Protein AF-A0A955I3P7-F1 (afdb_monomer_lite)

Secondary structure (DSSP, 8-state):
---HHHHS--THHHHHHHHHHHHHTT---TT----------S-HHHHHHHHHHHHHHT---------

Radius of gyration: 15.08 Å; chains: 1; bounding box: 33×22×38 Å

Foldseek 3Di:
DDDVCVLQNDCPVVVVVVVVVCVVVVNDCVVPDDDDDDGDDDDPVSVVVSVVVCCVPPDDDPDDDDD

Sequence (67 aa):
MARITEILGNPDGFLRAIFSHLASDQIDVSNSELDHICYRVETDTRYEELKTILETSYAVLLSEAII

pLDDT: mean 93.89, std 5.58, range [64.94, 98.31]

Structure (mmCIF, N/CA/C/O backbone):
data_AF-A0A955I3P7-F1
#
_entry.id   AF-A0A955I3P7-F1
#
loop_
_atom_site.group_PDB
_atom_site.id
_atom_site.type_symbol
_atom_site.label_atom_id
_atom_site.label_alt_id
_atom_site.label_comp_id
_atom_site.label_asym_id
_atom_site.label_entity_id
_atom_site.label_seq_id
_atom_site.pdbx_PDB_ins_code
_atom_site.Cartn_x
_atom_site.Cartn_y
_atom_site.Cartn_z
_atom_site.occupancy
_atom_site.B_iso_or_equiv
_atom_site.auth_seq_id
_atom_site.auth_comp_id
_atom_site.auth_asym_id
_atom_site.auth_atom_id
_atom_site.pdbx_PDB_model_num
ATOM 1 N N . MET A 1 1 ? 2.147 8.949 19.907 1.00 64.94 1 MET A N 1
ATOM 2 C CA . MET A 1 1 ? 1.455 8.167 18.862 1.00 64.94 1 MET A CA 1
ATOM 3 C C . MET A 1 1 ? 2.479 7.290 18.169 1.00 64.94 1 MET A C 1
ATOM 5 O O . MET A 1 1 ? 3.607 7.748 18.015 1.00 64.94 1 MET A O 1
ATOM 9 N N . ALA A 1 2 ? 2.118 6.056 17.810 1.00 73.94 2 ALA A N 1
ATOM 10 C CA . ALA A 1 2 ? 2.984 5.190 17.007 1.00 73.94 2 ALA A CA 1
ATOM 11 C C . ALA A 1 2 ? 3.218 5.817 15.622 1.00 73.94 2 ALA A C 1
ATOM 13 O O . ALA A 1 2 ? 2.411 6.631 15.162 1.00 73.94 2 ALA A O 1
ATOM 14 N N . ARG A 1 3 ? 4.312 5.475 14.945 1.00 87.75 3 ARG A N 1
ATOM 15 C CA . ARG A 1 3 ? 4.504 5.895 13.546 1.00 87.75 3 ARG A CA 1
ATOM 16 C C . ARG A 1 3 ? 3.593 5.077 12.635 1.00 87.75 3 ARG A C 1
ATOM 18 O O . ARG A 1 3 ? 3.347 3.908 12.903 1.00 87.75 3 ARG A O 1
ATOM 25 N N . ILE A 1 4 ? 3.137 5.654 11.521 1.00 90.75 4 ILE A N 1
ATOM 26 C CA . ILE A 1 4 ? 2.286 4.925 10.561 1.00 90.75 4 ILE A CA 1
ATOM 27 C C . ILE A 1 4 ? 2.966 3.645 10.044 1.00 90.75 4 ILE A C 1
ATOM 29 O O . ILE A 1 4 ? 2.309 2.628 9.850 1.00 90.75 4 ILE A O 1
ATOM 33 N N . THR A 1 5 ? 4.298 3.651 9.937 1.00 92.50 5 THR A N 1
ATOM 34 C CA . THR A 1 5 ? 5.112 2.486 9.560 1.00 92.50 5 THR A CA 1
ATOM 35 C C . THR A 1 5 ? 5.157 1.387 10.621 1.00 92.50 5 THR A C 1
ATOM 37 O O . THR A 1 5 ? 5.454 0.245 10.289 1.00 92.50 5 THR A O 1
ATOM 40 N N . GLU A 1 6 ? 4.850 1.693 11.883 1.00 91.62 6 GLU A N 1
ATOM 41 C CA . GLU A 1 6 ? 4.705 0.699 12.958 1.00 91.62 6 GLU A CA 1
ATOM 42 C C . GLU A 1 6 ? 3.311 0.041 12.920 1.00 91.62 6 GLU A C 1
ATOM 44 O O . GLU A 1 6 ? 3.134 -1.050 13.453 1.00 91.62 6 GLU A O 1
ATOM 49 N N . ILE A 1 7 ? 2.333 0.678 12.261 1.00 93.00 7 ILE A N 1
ATOM 50 C CA . ILE A 1 7 ? 0.945 0.202 12.141 1.00 93.00 7 ILE A CA 1
ATOM 51 C C . ILE A 1 7 ? 0.729 -0.568 10.832 1.00 93.00 7 ILE A C 1
ATOM 53 O O . ILE A 1 7 ? 0.198 -1.678 10.851 1.00 93.00 7 ILE A O 1
ATOM 57 N N . LEU A 1 8 ? 1.133 0.023 9.703 1.00 93.19 8 LEU A N 1
ATOM 58 C CA . LEU A 1 8 ? 0.945 -0.530 8.356 1.00 93.19 8 LEU A CA 1
ATOM 59 C C . LEU A 1 8 ? 2.161 -1.324 7.854 1.00 93.19 8 LEU A C 1
ATOM 61 O O . LEU A 1 8 ? 2.057 -2.068 6.882 1.00 93.19 8 LEU A O 1
ATOM 65 N N . GLY A 1 9 ? 3.310 -1.178 8.516 1.00 93.31 9 GLY A N 1
ATOM 66 C CA . GLY A 1 9 ? 4.598 -1.661 8.022 1.00 93.31 9 GLY A CA 1
ATOM 67 C C . GLY A 1 9 ? 5.329 -0.615 7.175 1.00 93.31 9 GLY A C 1
ATOM 68 O O . GLY A 1 9 ? 4.749 0.362 6.703 1.00 93.31 9 GLY A O 1
ATOM 69 N N . ASN A 1 10 ? 6.640 -0.802 7.001 1.00 94.75 10 ASN A N 1
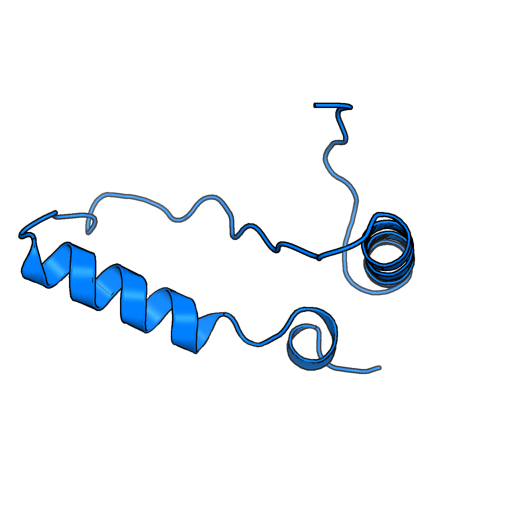ATOM 70 C CA . ASN A 1 10 ? 7.450 0.053 6.135 1.00 94.75 10 ASN A CA 1
ATOM 71 C C . ASN A 1 10 ? 7.400 -0.465 4.675 1.00 94.75 10 ASN A C 1
ATOM 73 O O . ASN A 1 10 ? 7.865 -1.585 4.433 1.00 94.75 10 ASN A O 1
ATOM 77 N N . PRO A 1 11 ? 6.906 0.326 3.699 1.00 95.75 11 PRO A N 1
ATOM 78 C CA . PRO A 1 11 ? 6.816 -0.094 2.300 1.00 95.75 11 PRO A CA 1
ATOM 79 C C . PRO A 1 11 ? 8.166 -0.126 1.564 1.00 95.75 11 PRO A C 1
ATOM 81 O O . PRO A 1 11 ? 8.242 -0.677 0.469 1.00 95.75 11 PRO A O 1
ATOM 84 N N . ASP A 1 12 ? 9.246 0.415 2.133 1.00 95.56 12 ASP A N 1
ATOM 85 C CA . ASP A 1 12 ? 10.540 0.569 1.458 1.00 95.56 12 ASP A CA 1
ATOM 86 C C . ASP A 1 12 ? 11.096 -0.745 0.894 1.00 95.56 12 ASP A C 1
ATOM 88 O O . ASP A 1 12 ? 11.686 -0.768 -0.185 1.00 95.56 12 ASP A O 1
ATOM 92 N N . GLY A 1 13 ? 10.944 -1.848 1.635 1.00 96.25 13 GLY A N 1
ATOM 93 C CA . GLY A 1 13 ? 11.405 -3.165 1.190 1.00 96.25 13 GLY A CA 1
ATOM 94 C C . GLY A 1 13 ? 10.656 -3.644 -0.053 1.00 96.25 13 GLY A C 1
ATOM 95 O O . GLY A 1 13 ? 11.275 -4.106 -1.009 1.00 96.25 13 GLY A O 1
ATOM 96 N N . PHE A 1 14 ? 9.336 -3.462 -0.054 1.00 95.88 14 PHE A N 1
ATOM 97 C CA . PHE A 1 14 ? 8.461 -3.786 -1.176 1.00 95.88 14 PHE A CA 1
ATOM 98 C C . PHE A 1 14 ? 8.759 -2.908 -2.397 1.00 95.88 14 PHE A C 1
ATOM 100 O O . PHE A 1 14 ? 8.964 -3.434 -3.489 1.00 95.88 14 PHE A O 1
ATOM 107 N N . LEU A 1 15 ? 8.876 -1.590 -2.206 1.00 96.31 15 LEU A N 1
ATOM 108 C CA . LEU A 1 15 ? 9.187 -0.648 -3.283 1.00 96.31 15 LEU A CA 1
ATOM 109 C C . LEU A 1 15 ? 10.551 -0.942 -3.912 1.00 96.31 15 LEU A C 1
ATOM 111 O O . LEU A 1 15 ? 10.655 -1.026 -5.134 1.00 96.31 15 LEU A O 1
ATOM 115 N N . ARG A 1 16 ? 11.592 -1.175 -3.097 1.00 97.31 16 ARG A N 1
ATOM 116 C CA . ARG A 1 16 ? 12.918 -1.560 -3.608 1.00 97.31 16 ARG A CA 1
ATOM 117 C C . ARG A 1 16 ? 12.858 -2.833 -4.450 1.00 97.31 16 ARG A C 1
ATOM 119 O O . ARG A 1 16 ? 13.467 -2.870 -5.515 1.00 97.31 16 ARG A O 1
ATOM 126 N N . ALA A 1 17 ? 12.131 -3.852 -3.992 1.00 97.75 17 ALA A N 1
ATOM 127 C CA . ALA A 1 17 ? 11.985 -5.102 -4.731 1.00 97.75 17 ALA A CA 1
ATOM 128 C C . ALA A 1 17 ? 11.250 -4.895 -6.066 1.00 97.75 17 ALA A C 1
ATOM 130 O O . ALA A 1 17 ? 11.723 -5.369 -7.095 1.00 97.75 17 ALA A O 1
ATOM 131 N N . ILE A 1 18 ? 10.141 -4.147 -6.072 1.00 96.56 18 ILE A N 1
ATOM 132 C CA . ILE A 1 18 ? 9.390 -3.850 -7.299 1.00 96.56 18 ILE A CA 1
ATOM 133 C C . ILE A 1 18 ? 10.243 -3.084 -8.302 1.00 96.56 18 ILE A C 1
ATOM 135 O O . ILE A 1 18 ? 10.372 -3.532 -9.437 1.00 96.56 18 ILE A O 1
ATOM 139 N N . PHE A 1 19 ? 10.863 -1.971 -7.906 1.00 96.31 19 PHE A N 1
ATOM 140 C CA . PHE A 1 19 ? 11.662 -1.177 -8.842 1.00 96.31 19 PHE A CA 1
ATOM 141 C C . PHE A 1 19 ? 12.882 -1.947 -9.357 1.00 96.31 19 PHE A C 1
ATOM 143 O O . PHE A 1 19 ? 13.239 -1.807 -10.523 1.00 96.31 19 PHE A O 1
ATOM 150 N N . SER A 1 20 ? 13.480 -2.809 -8.527 1.00 97.38 20 SER A N 1
ATOM 151 C CA . SER A 1 20 ? 14.551 -3.709 -8.964 1.00 97.38 20 SER A CA 1
ATOM 152 C C . SER A 1 20 ? 14.075 -4.694 -10.036 1.00 97.38 20 SER A C 1
ATOM 154 O O . SER A 1 20 ? 14.787 -4.907 -11.015 1.00 97.38 20 SER A O 1
ATOM 156 N N . HIS A 1 21 ? 12.895 -5.298 -9.873 1.00 98.12 21 HIS A N 1
ATOM 157 C CA . HIS A 1 21 ? 12.345 -6.215 -10.876 1.00 98.12 21 HIS A CA 1
ATOM 158 C C . HIS A 1 21 ? 11.938 -5.485 -12.158 1.00 98.12 21 HIS A C 1
ATOM 160 O O . HIS A 1 21 ? 12.330 -5.915 -13.234 1.00 98.12 21 HIS A O 1
ATOM 166 N N . LEU A 1 22 ? 11.262 -4.336 -12.055 1.00 97.44 22 LEU A N 1
ATOM 167 C CA . LEU A 1 22 ? 10.907 -3.519 -13.222 1.00 97.44 22 LEU A CA 1
ATOM 168 C C . LEU A 1 22 ? 12.148 -3.123 -14.034 1.00 97.44 22 LEU A C 1
ATOM 170 O O . LEU A 1 22 ? 12.145 -3.235 -15.257 1.00 97.44 22 LEU A O 1
ATOM 174 N N . ALA A 1 23 ? 13.232 -2.727 -13.358 1.00 96.94 23 ALA A N 1
ATOM 175 C CA . ALA A 1 23 ? 14.496 -2.410 -14.016 1.00 96.94 23 ALA A CA 1
ATOM 176 C C . ALA A 1 23 ? 15.130 -3.639 -14.693 1.00 96.94 23 ALA A C 1
ATOM 178 O O . ALA A 1 23 ? 15.608 -3.535 -15.822 1.00 96.94 23 ALA A O 1
ATOM 179 N N . SER A 1 24 ? 15.115 -4.800 -14.027 1.00 98.06 24 SER A N 1
ATOM 180 C CA . SER A 1 24 ? 15.590 -6.073 -14.596 1.00 98.06 24 SER A CA 1
ATOM 181 C C . SER A 1 24 ? 14.803 -6.472 -15.848 1.00 98.06 24 SER A C 1
ATOM 183 O O . SER A 1 24 ? 15.387 -6.963 -16.814 1.00 98.06 24 SER A O 1
ATOM 185 N N . ASP A 1 25 ? 13.500 -6.207 -15.850 1.00 98.31 25 ASP A N 1
ATOM 186 C CA . ASP A 1 25 ? 12.588 -6.503 -16.955 1.00 98.31 25 ASP A CA 1
ATOM 187 C C . ASP A 1 25 ? 12.588 -5.407 -18.038 1.00 98.31 25 ASP A C 1
ATOM 189 O O . ASP A 1 25 ? 11.832 -5.490 -19.005 1.00 98.31 25 ASP A O 1
ATOM 193 N N . GLN A 1 26 ? 13.451 -4.389 -17.907 1.00 98.00 26 GLN A N 1
ATOM 194 C CA . GLN A 1 26 ? 13.568 -3.245 -18.824 1.00 98.00 26 GLN A CA 1
ATOM 195 C C . GLN A 1 26 ? 12.259 -2.452 -18.988 1.00 98.00 26 GLN A C 1
ATOM 197 O O . GLN A 1 26 ? 11.997 -1.862 -20.037 1.00 98.00 26 GLN A O 1
ATOM 202 N N . ILE A 1 27 ? 11.438 -2.415 -17.939 1.00 97.94 27 ILE A N 1
ATOM 203 C CA . ILE A 1 27 ? 10.208 -1.629 -17.887 1.00 97.94 27 ILE A CA 1
ATOM 204 C C . ILE A 1 27 ? 10.551 -0.232 -17.354 1.00 97.94 27 ILE A C 1
ATOM 206 O O . ILE A 1 27 ? 10.849 -0.060 -16.171 1.00 97.94 27 ILE A O 1
ATOM 210 N N . ASP A 1 28 ? 10.508 0.776 -18.229 1.00 96.06 28 ASP A N 1
ATOM 211 C CA . ASP A 1 28 ? 10.748 2.175 -17.859 1.00 96.06 28 ASP A CA 1
ATOM 212 C C . ASP A 1 28 ? 9.490 2.819 -17.261 1.00 96.06 28 ASP A C 1
ATOM 214 O O . ASP A 1 28 ? 8.476 3.002 -17.935 1.00 96.06 28 ASP A O 1
ATOM 218 N N . VAL A 1 29 ? 9.581 3.192 -15.984 1.00 95.62 29 VAL A N 1
ATOM 219 C CA . VAL A 1 29 ? 8.530 3.899 -15.237 1.00 95.62 29 VAL A CA 1
ATOM 220 C C . VAL A 1 29 ? 8.944 5.319 -14.842 1.00 95.62 29 VAL A C 1
ATOM 222 O O . VAL A 1 29 ? 8.257 5.955 -14.052 1.00 95.62 29 VAL A O 1
ATOM 225 N N . SER A 1 30 ? 10.045 5.849 -15.386 1.00 94.94 30 SER A N 1
ATOM 226 C CA . SER A 1 30 ? 10.578 7.176 -15.025 1.00 94.94 30 SER A CA 1
ATOM 227 C C . SER A 1 30 ? 9.619 8.335 -15.318 1.00 94.94 30 SER A C 1
ATOM 229 O O . SER A 1 30 ? 9.666 9.358 -14.640 1.00 94.94 30 SER A O 1
ATOM 231 N N . ASN A 1 31 ? 8.726 8.155 -16.294 1.00 96.50 31 ASN A N 1
ATOM 232 C CA . ASN A 1 31 ? 7.680 9.115 -16.656 1.00 96.50 31 ASN A CA 1
ATOM 233 C C . ASN A 1 31 ? 6.312 8.793 -16.023 1.00 96.50 31 ASN A C 1
ATOM 235 O O . ASN A 1 31 ? 5.310 9.393 -16.403 1.00 96.50 31 ASN A O 1
ATOM 239 N N . SER A 1 32 ? 6.249 7.821 -15.107 1.00 95.19 32 SER A N 1
ATOM 240 C CA . SER A 1 32 ? 5.030 7.470 -14.371 1.00 95.19 32 SER A CA 1
ATOM 241 C C . SER A 1 32 ? 5.019 8.126 -12.992 1.00 95.19 32 SER A C 1
ATOM 243 O O . SER A 1 32 ? 6.064 8.304 -12.368 1.00 95.19 32 SER A O 1
ATOM 245 N N . GLU A 1 33 ? 3.826 8.444 -12.496 1.00 95.12 33 GLU A N 1
ATOM 246 C CA . GLU A 1 33 ? 3.617 8.933 -11.133 1.00 95.12 33 GLU A CA 1
ATOM 247 C C . GLU A 1 33 ? 3.089 7.805 -10.240 1.00 95.12 33 GLU A C 1
ATOM 249 O O . GLU A 1 33 ? 2.289 6.970 -10.670 1.00 95.12 33 GLU A O 1
ATOM 254 N N . LEU A 1 34 ? 3.548 7.773 -8.988 1.00 92.94 34 LEU A N 1
ATOM 255 C CA . LEU A 1 34 ? 3.014 6.856 -7.991 1.00 92.94 34 LEU A CA 1
ATOM 256 C C . LEU A 1 34 ? 1.701 7.422 -7.443 1.00 92.94 34 LEU A C 1
ATOM 258 O O . LEU A 1 34 ? 1.722 8.3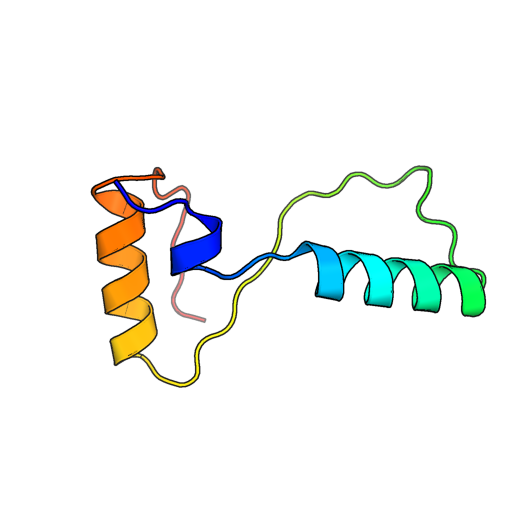81 -6.680 1.00 92.94 34 LEU A O 1
ATOM 262 N N . ASP A 1 35 ? 0.588 6.787 -7.795 1.00 95.44 35 ASP A N 1
ATOM 263 C CA . ASP A 1 35 ? -0.744 7.177 -7.324 1.00 95.44 35 ASP A CA 1
ATOM 264 C C . ASP A 1 35 ? -0.977 6.772 -5.854 1.00 95.44 35 ASP A C 1
ATOM 266 O O . ASP A 1 35 ? -1.156 7.617 -4.978 1.00 95.44 35 ASP A O 1
ATOM 270 N N . HIS A 1 36 ? -0.909 5.471 -5.539 1.00 93.75 36 HIS A N 1
ATOM 271 C CA . HIS A 1 36 ? -1.120 4.972 -4.175 1.00 93.75 36 HIS A CA 1
ATOM 272 C C . HIS A 1 36 ? -0.401 3.639 -3.894 1.00 93.75 36 HIS A C 1
ATOM 274 O O . HIS A 1 36 ? 0.059 2.946 -4.800 1.00 93.75 36 HIS A O 1
ATOM 280 N N . ILE A 1 37 ? -0.309 3.271 -2.608 1.00 93.69 37 ILE A N 1
ATOM 281 C CA . ILE A 1 37 ? 0.233 1.987 -2.132 1.00 93.69 37 ILE A CA 1
ATOM 282 C C . ILE A 1 37 ? -0.888 1.197 -1.454 1.00 93.69 37 ILE A C 1
ATOM 284 O O . ILE A 1 37 ? -1.489 1.669 -0.489 1.00 93.69 37 ILE A O 1
ATOM 288 N N . CYS A 1 38 ? -1.136 -0.026 -1.924 1.00 93.69 38 CYS A N 1
ATOM 289 C CA . CYS A 1 38 ? -2.139 -0.913 -1.339 1.00 93.69 38 CYS A CA 1
ATOM 290 C C . CYS A 1 38 ? -1.539 -1.814 -0.259 1.00 93.69 38 CYS A C 1
ATOM 292 O O . CYS A 1 38 ? -0.584 -2.549 -0.512 1.00 93.69 38 CYS A O 1
ATOM 294 N N . TYR A 1 39 ? -2.173 -1.837 0.910 1.00 94.75 39 TYR A N 1
ATOM 295 C CA . TYR A 1 39 ? -1.872 -2.793 1.973 1.00 94.75 39 TYR A CA 1
ATOM 296 C C . TYR A 1 39 ? -2.857 -3.963 1.923 1.00 94.75 39 TYR A C 1
ATOM 298 O O . TYR A 1 39 ? -4.009 -3.815 1.513 1.00 94.75 39 TYR A O 1
ATOM 306 N N . ARG A 1 40 ? -2.394 -5.145 2.330 1.00 94.50 40 ARG A N 1
ATOM 307 C CA . ARG A 1 40 ? -3.210 -6.358 2.439 1.00 94.50 40 ARG A CA 1
ATOM 308 C C . ARG A 1 40 ? -3.176 -6.851 3.877 1.00 94.50 40 ARG A C 1
ATOM 310 O O . ARG A 1 40 ? -2.149 -6.753 4.543 1.00 94.50 40 ARG A O 1
ATOM 317 N N . VAL A 1 41 ? -4.293 -7.406 4.324 1.00 95.75 41 VAL A N 1
ATOM 318 C CA . VAL A 1 41 ? -4.424 -8.083 5.614 1.00 95.75 41 VAL A CA 1
ATOM 319 C C . VAL A 1 41 ? -5.115 -9.418 5.401 1.00 95.75 41 VAL A C 1
ATOM 321 O O . VAL A 1 41 ? -5.825 -9.600 4.417 1.00 95.75 41 VAL A O 1
ATOM 324 N N . GLU A 1 42 ? -4.872 -10.355 6.307 1.00 96.88 42 GLU A N 1
ATOM 325 C CA . GLU A 1 42 ? -5.367 -11.728 6.184 1.00 96.88 42 GLU A CA 1
ATOM 326 C C . GLU A 1 42 ? -6.858 -11.865 6.521 1.00 96.88 42 GLU A C 1
ATOM 328 O O . GLU A 1 42 ? -7.529 -12.749 6.000 1.00 96.88 42 GLU A O 1
ATOM 333 N N . THR A 1 43 ? -7.382 -10.995 7.387 1.00 97.06 43 THR A N 1
ATOM 334 C CA . THR A 1 43 ? -8.723 -11.147 7.969 1.00 97.06 43 THR A CA 1
ATOM 335 C C . THR A 1 43 ? -9.495 -9.836 7.971 1.00 97.06 43 THR A C 1
ATOM 337 O O . THR A 1 43 ? -8.903 -8.787 8.247 1.00 97.06 43 THR A O 1
ATOM 340 N N . ASP A 1 44 ? -10.816 -9.922 7.833 1.00 96.12 44 ASP A N 1
ATOM 341 C CA . ASP A 1 44 ? -11.737 -8.782 7.937 1.00 96.12 44 ASP A CA 1
ATOM 342 C C . ASP A 1 44 ? -11.624 -8.068 9.291 1.00 96.12 44 ASP A C 1
ATOM 344 O O . ASP A 1 44 ? -11.602 -6.844 9.356 1.00 96.12 44 ASP A O 1
ATOM 348 N N . THR A 1 45 ? -11.449 -8.815 10.387 1.00 97.88 45 THR A N 1
ATOM 349 C CA . THR A 1 45 ? -11.245 -8.221 11.720 1.00 97.88 45 THR A CA 1
ATOM 350 C C . THR A 1 45 ? -10.042 -7.282 11.734 1.00 97.88 45 THR A C 1
ATOM 352 O O . THR A 1 45 ? -10.143 -6.145 12.189 1.00 97.88 45 THR A O 1
ATOM 355 N N . ARG A 1 46 ? -8.909 -7.721 11.174 1.00 96.69 46 ARG A N 1
ATOM 356 C CA . ARG A 1 46 ? -7.704 -6.891 11.082 1.00 96.69 46 ARG A CA 1
ATOM 357 C C . ARG A 1 46 ? -7.898 -5.673 10.176 1.00 96.69 46 ARG A C 1
ATOM 359 O O . ARG A 1 46 ? -7.298 -4.630 10.435 1.00 96.69 46 ARG A O 1
ATOM 366 N N . TYR A 1 47 ? -8.701 -5.802 9.123 1.00 95.44 47 TYR A N 1
ATOM 367 C CA . TYR A 1 47 ? -9.049 -4.683 8.250 1.00 95.44 47 TYR A CA 1
ATOM 368 C C . TYR A 1 47 ? -9.800 -3.595 9.030 1.00 95.44 47 TYR A C 1
ATOM 370 O O . TYR A 1 47 ? -9.346 -2.450 9.062 1.00 95.44 47 TYR A O 1
ATOM 378 N N . GLU A 1 48 ? -10.870 -3.967 9.735 1.00 96.38 48 GLU A N 1
ATOM 379 C CA . GLU A 1 48 ? -11.690 -3.032 10.517 1.00 96.38 48 GLU A CA 1
ATOM 380 C C . GL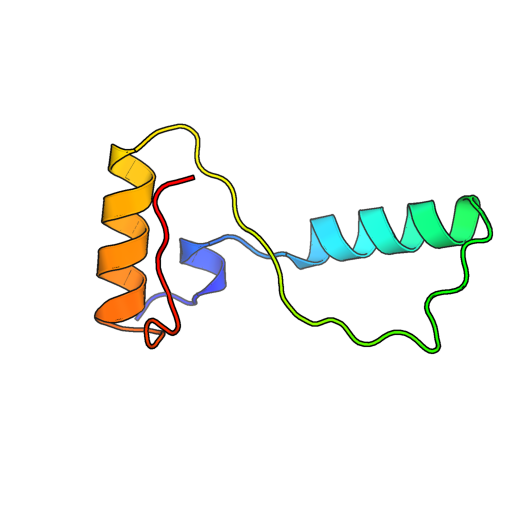U A 1 48 ? -10.903 -2.364 11.658 1.00 96.38 48 GLU A C 1
ATOM 382 O O . GLU A 1 48 ? -11.038 -1.160 11.907 1.00 96.38 48 GLU A O 1
ATOM 387 N N . GLU A 1 49 ? -10.015 -3.113 12.323 1.00 96.31 49 GLU A N 1
ATOM 388 C CA . GLU A 1 49 ? -9.089 -2.558 13.318 1.00 96.31 49 GLU A CA 1
ATOM 389 C C . GLU A 1 49 ? -8.202 -1.457 12.724 1.00 96.31 49 GLU A C 1
ATOM 391 O O . GLU A 1 49 ? -8.089 -0.365 13.287 1.00 96.31 49 GLU A O 1
ATOM 396 N N . LEU A 1 50 ? -7.552 -1.736 11.589 1.00 95.69 50 LEU A N 1
ATOM 397 C CA . LEU A 1 50 ? -6.653 -0.781 10.945 1.00 95.69 50 LEU A CA 1
ATOM 398 C C . LEU A 1 50 ? -7.403 0.440 10.427 1.00 95.69 50 LEU A C 1
ATOM 400 O O . LEU A 1 50 ? -6.922 1.556 10.612 1.00 95.69 50 LEU A O 1
ATOM 404 N N . LYS A 1 51 ? -8.580 0.243 9.831 1.00 95.19 51 LYS A N 1
ATOM 405 C CA . LYS A 1 51 ? -9.448 1.328 9.371 1.00 95.19 51 LYS A CA 1
ATOM 406 C C . LYS A 1 51 ? -9.782 2.282 10.519 1.00 95.19 51 LYS A C 1
ATOM 408 O O . LYS A 1 51 ? -9.520 3.478 10.412 1.00 95.19 51 LYS A O 1
ATOM 413 N N . THR A 1 52 ? -10.216 1.742 11.660 1.00 95.38 52 THR A N 1
ATOM 414 C CA . THR A 1 52 ? -10.529 2.533 12.863 1.00 95.38 52 THR A CA 1
ATOM 415 C C . THR A 1 52 ? -9.313 3.322 13.366 1.00 95.38 52 THR A C 1
ATOM 417 O O . THR A 1 52 ? -9.421 4.507 13.695 1.00 95.38 52 THR A O 1
ATOM 420 N N . ILE A 1 53 ? -8.133 2.690 13.410 1.00 95.19 53 ILE A N 1
ATOM 421 C CA . ILE A 1 53 ? -6.883 3.345 13.832 1.00 95.19 53 ILE A CA 1
ATOM 422 C C . ILE A 1 53 ? -6.512 4.485 12.874 1.00 95.19 53 ILE A C 1
ATOM 424 O O . ILE A 1 53 ? -6.136 5.568 13.326 1.00 95.19 53 ILE A O 1
ATOM 428 N N . LEU A 1 54 ? -6.610 4.258 11.562 1.00 94.69 54 LEU A N 1
ATOM 429 C CA . LEU A 1 54 ? -6.264 5.250 10.547 1.00 94.69 54 LEU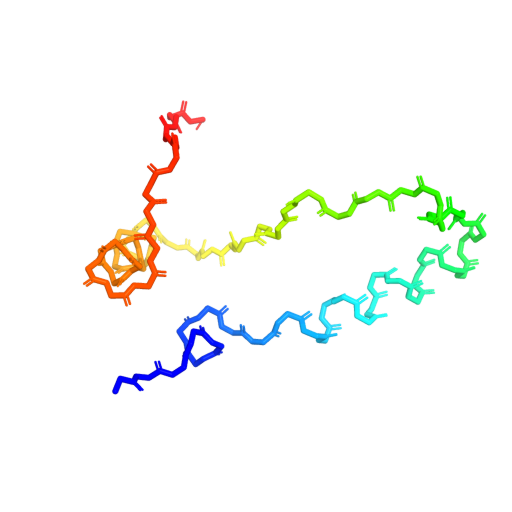 A CA 1
ATOM 430 C C . LEU A 1 54 ? -7.197 6.461 10.600 1.00 94.69 54 LEU A C 1
ATOM 432 O O . LEU A 1 54 ? -6.701 7.585 10.676 1.00 94.69 54 LEU A O 1
ATOM 436 N N . GLU A 1 55 ? -8.511 6.246 10.635 1.00 94.44 55 GLU A N 1
ATOM 437 C CA . GLU A 1 55 ? -9.515 7.320 10.680 1.00 94.44 55 GLU A CA 1
ATOM 438 C C . GLU A 1 55 ? -9.401 8.178 11.946 1.00 94.44 55 GLU A C 1
ATOM 440 O O . GLU A 1 55 ? -9.564 9.396 11.904 1.00 94.44 55 GLU A O 1
ATOM 445 N N . THR A 1 56 ? -9.073 7.559 13.083 1.00 93.38 56 THR A N 1
ATOM 446 C CA . THR A 1 56 ? -9.009 8.268 14.370 1.00 93.38 56 THR A CA 1
ATOM 447 C C . THR A 1 56 ? -7.743 9.115 14.511 1.00 93.38 56 THR A C 1
ATOM 449 O O . THR A 1 56 ? -7.692 10.019 15.345 1.00 93.38 56 THR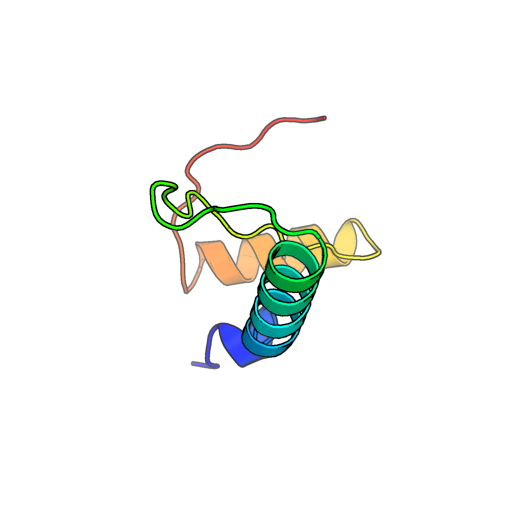 A O 1
ATOM 452 N N . SER A 1 57 ? -6.665 8.791 13.791 1.00 91.25 57 SER A N 1
ATOM 453 C CA . SER A 1 57 ? -5.326 9.265 14.175 1.00 91.25 57 SER A CA 1
ATOM 454 C C . SER A 1 57 ? -4.387 9.657 13.039 1.00 91.25 57 SER A C 1
ATOM 456 O O . SER A 1 57 ? -3.415 10.360 13.313 1.00 91.25 57 SER A O 1
ATOM 458 N N . TYR A 1 58 ? -4.626 9.226 11.798 1.00 92.94 58 TYR A N 1
ATOM 459 C CA . TYR A 1 58 ? -3.614 9.342 10.739 1.00 92.94 58 TYR A CA 1
ATOM 460 C C . TYR A 1 58 ? -4.139 9.792 9.374 1.00 92.94 58 TYR A C 1
ATOM 462 O O . TYR A 1 58 ? -3.361 10.362 8.611 1.00 92.94 58 TYR A O 1
ATOM 470 N N . ALA A 1 59 ? -5.402 9.529 9.034 1.00 91.81 59 ALA A N 1
ATOM 471 C CA . ALA A 1 59 ? -5.901 9.681 7.671 1.00 91.81 59 ALA A CA 1
ATOM 472 C C . ALA A 1 59 ? -7.381 10.082 7.615 1.00 91.81 59 ALA A C 1
ATOM 474 O O . ALA A 1 59 ? -8.110 9.994 8.599 1.00 91.81 59 ALA A O 1
ATOM 475 N N . VAL A 1 60 ? -7.817 10.499 6.425 1.00 94.88 60 VAL A N 1
ATOM 476 C CA . VAL A 1 60 ? -9.218 10.777 6.091 1.00 94.88 60 VAL A CA 1
ATOM 477 C C . VAL A 1 60 ? -9.660 9.784 5.022 1.00 94.88 60 VAL A C 1
ATOM 479 O O . VAL A 1 60 ? -8.942 9.570 4.045 1.00 94.88 60 VAL A O 1
ATOM 482 N N . LEU A 1 61 ? -10.839 9.186 5.198 1.00 95.38 61 LEU A N 1
ATOM 483 C CA . LEU A 1 61 ? -11.421 8.274 4.218 1.00 95.38 61 LEU A CA 1
ATOM 484 C C . LEU A 1 61 ? -11.814 9.038 2.943 1.00 95.38 61 LEU A C 1
ATOM 486 O O . LEU A 1 61 ? -12.627 9.960 2.998 1.00 95.38 61 LEU A O 1
ATOM 490 N N . LEU A 1 62 ? -11.255 8.638 1.796 1.00 95.69 62 LEU A N 1
ATOM 491 C CA . LEU A 1 62 ? -11.625 9.196 0.488 1.00 95.69 62 LEU A CA 1
ATOM 492 C C . LEU A 1 62 ? -12.802 8.445 -0.149 1.00 95.69 62 LEU A C 1
ATOM 494 O O . LEU A 1 62 ? -13.712 9.071 -0.686 1.00 95.69 62 LEU A O 1
ATOM 498 N N . SER A 1 63 ? -12.786 7.109 -0.102 1.00 94.56 63 SER A N 1
ATOM 499 C CA . SER A 1 63 ? -13.852 6.255 -0.638 1.00 94.56 63 SER A CA 1
ATOM 500 C C . SER A 1 63 ? -13.774 4.837 -0.073 1.00 94.56 63 SER A C 1
ATOM 502 O O . SER A 1 63 ? -12.691 4.386 0.300 1.00 94.56 63 SER A O 1
ATOM 504 N N . GLU A 1 64 ? -14.904 4.132 -0.068 1.00 93.69 64 GLU A N 1
ATOM 505 C CA . GLU A 1 64 ? -15.007 2.711 0.263 1.00 93.69 64 GLU A CA 1
ATOM 506 C C . GLU A 1 64 ? -16.055 2.060 -0.648 1.00 93.69 64 GLU A C 1
ATOM 508 O O . GLU A 1 64 ? -17.141 2.608 -0.847 1.00 93.69 64 GLU A O 1
ATOM 513 N N . ALA A 1 65 ?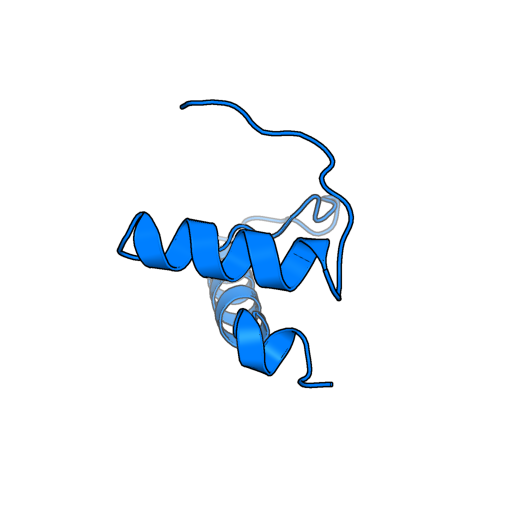 -15.721 0.906 -1.222 1.00 91.94 65 ALA A N 1
ATOM 514 C CA . ALA A 1 65 ? -16.614 0.118 -2.060 1.00 91.94 65 ALA A CA 1
ATOM 515 C C . ALA A 1 65 ? -16.536 -1.353 -1.643 1.00 91.94 65 ALA A C 1
ATOM 517 O O . ALA A 1 65 ? -15.454 -1.853 -1.339 1.00 91.94 65 ALA A O 1
ATOM 518 N N . ILE A 1 66 ? -17.678 -2.041 -1.653 1.00 83.81 66 ILE A N 1
ATOM 519 C CA . ILE A 1 66 ? -17.736 -3.494 -1.467 1.00 83.81 66 ILE A CA 1
ATOM 520 C C . ILE A 1 66 ? -17.363 -4.121 -2.814 1.00 83.81 66 ILE A C 1
ATOM 522 O O . ILE A 1 66 ? -18.098 -3.943 -3.789 1.00 83.81 66 ILE A O 1
ATOM 526 N N . ILE A 1 67 ? -16.195 -4.768 -2.864 1.00 74.25 67 ILE A N 1
ATOM 527 C CA . ILE A 1 67 ? -15.612 -5.399 -4.062 1.00 74.25 67 ILE A CA 1
ATOM 528 C C . ILE A 1 67 ? -15.874 -6.901 -4.034 1.00 74.25 67 ILE A C 1
ATOM 530 O O . ILE A 1 67 ? -15.662 -7.505 -2.959 1.00 74.25 67 ILE A O 1
#